Protein AF-A0A5A9YTK1-F1 (afdb_monomer)

Structure (mmCIF, N/CA/C/O backbone):
data_AF-A0A5A9YTK1-F1
#
_entry.id   AF-A0A5A9YTK1-F1
#
loop_
_atom_site.gr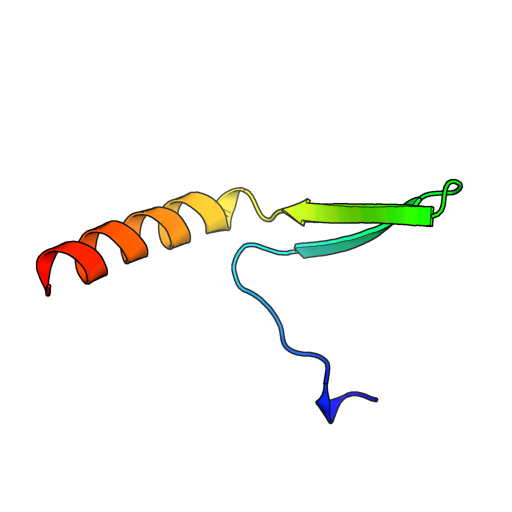oup_PDB
_atom_site.id
_atom_site.type_symbol
_atom_site.label_atom_id
_atom_site.label_alt_id
_atom_site.label_comp_id
_atom_site.label_asym_id
_atom_site.label_entity_id
_atom_site.label_seq_id
_atom_site.pdbx_PDB_ins_code
_atom_site.Cartn_x
_atom_site.Cartn_y
_atom_site.Cartn_z
_atom_site.occupancy
_atom_site.B_iso_or_equiv
_atom_site.auth_seq_id
_atom_site.auth_comp_id
_atom_site.auth_asym_id
_atom_site.auth_atom_id
_atom_site.pdbx_PDB_model_num
ATOM 1 N N . LEU A 1 1 ? -6.534 -10.800 18.477 1.00 58.06 1 LEU A N 1
ATOM 2 C CA . LEU A 1 1 ? -6.439 -10.015 17.224 1.00 58.06 1 LEU A CA 1
ATOM 3 C C . LEU A 1 1 ? -5.265 -10.468 16.358 1.00 58.06 1 LEU A C 1
ATOM 5 O O . LEU A 1 1 ? -5.448 -10.635 15.165 1.00 58.06 1 LEU A O 1
ATOM 9 N N . GLU A 1 2 ? -4.104 -10.744 16.952 1.00 59.38 2 GLU A N 1
ATOM 10 C CA . GLU A 1 2 ? -2.856 -11.116 16.256 1.00 59.38 2 GLU A CA 1
ATOM 11 C C . GLU A 1 2 ? -2.935 -12.391 15.398 1.00 59.38 2 GLU A C 1
ATOM 13 O O . GLU A 1 2 ? -2.214 -12.504 14.416 1.00 59.38 2 GLU A O 1
ATOM 18 N N . GLN A 1 3 ? -3.866 -13.308 15.691 1.00 77.69 3 GLN A N 1
ATOM 19 C CA . GLN A 1 3 ? -4.048 -14.554 14.927 1.00 77.69 3 GLN A CA 1
ATOM 20 C C . GLN A 1 3 ? -4.408 -14.339 13.445 1.00 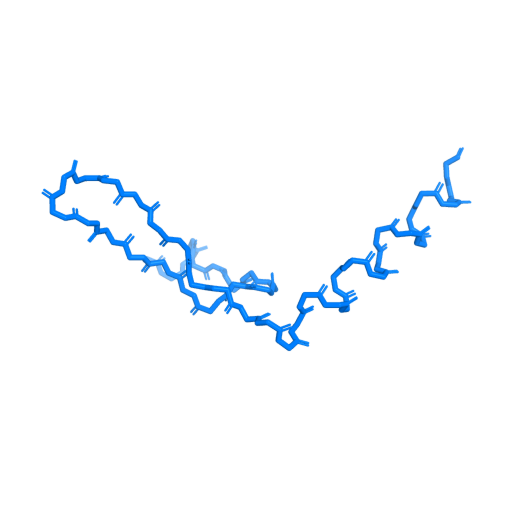77.69 3 GLN A C 1
ATOM 22 O O . GLN A 1 3 ? -4.187 -15.232 12.636 1.00 77.69 3 GLN A O 1
ATOM 27 N N . ASN A 1 4 ? -4.950 -13.170 13.084 1.00 77.94 4 ASN A N 1
ATOM 28 C CA . ASN A 1 4 ? -5.371 -12.862 11.712 1.00 77.94 4 ASN A CA 1
ATOM 29 C C . ASN A 1 4 ? -4.474 -11.828 11.013 1.00 77.94 4 ASN A C 1
ATOM 31 O O . ASN A 1 4 ? -4.733 -11.472 9.865 1.00 77.94 4 ASN A O 1
ATOM 35 N N . PHE A 1 5 ? -3.425 -11.340 11.679 1.00 80.56 5 PHE A N 1
ATOM 36 C CA . PHE A 1 5 ? -2.476 -10.410 11.073 1.00 80.56 5 PHE A CA 1
ATOM 37 C C . PHE A 1 5 ? -1.279 -11.185 10.545 1.00 80.56 5 PHE A C 1
ATOM 39 O O . PHE A 1 5 ?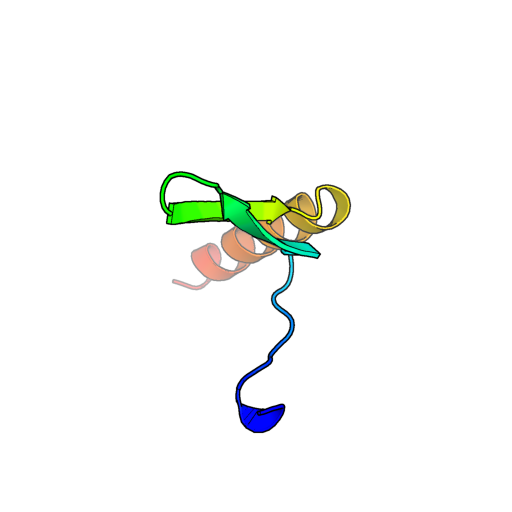 -0.389 -11.583 11.292 1.00 80.56 5 PHE A O 1
ATOM 46 N N . ARG A 1 6 ? -1.254 -11.382 9.227 1.00 87.19 6 ARG A N 1
ATOM 47 C CA . ARG A 1 6 ? -0.093 -11.924 8.522 1.00 87.19 6 ARG A CA 1
ATOM 48 C C . ARG A 1 6 ? 0.564 -10.838 7.689 1.00 87.19 6 ARG A C 1
ATOM 50 O O . ARG A 1 6 ? -0.114 -10.018 7.074 1.00 87.19 6 ARG A O 1
ATOM 57 N N . ARG A 1 7 ? 1.892 -10.868 7.641 1.00 87.88 7 ARG A N 1
ATOM 58 C CA . ARG A 1 7 ? 2.656 -10.026 6.726 1.00 87.88 7 ARG A CA 1
ATOM 59 C C . ARG A 1 7 ? 2.489 -10.563 5.306 1.00 87.88 7 ARG A C 1
ATOM 61 O O . ARG A 1 7 ? 2.536 -11.775 5.098 1.00 87.88 7 ARG A O 1
ATOM 68 N N . VAL A 1 8 ? 2.279 -9.665 4.353 1.00 91.06 8 VAL A N 1
ATOM 69 C CA . VAL A 1 8 ? 2.169 -9.995 2.930 1.00 91.06 8 VAL A CA 1
ATOM 70 C C . VAL A 1 8 ? 3.380 -9.399 2.225 1.00 91.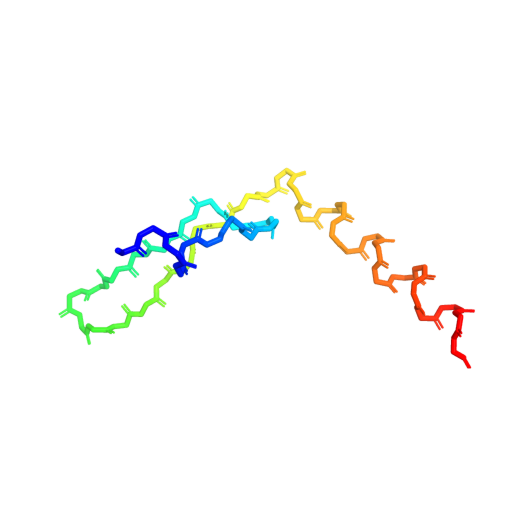06 8 VAL A C 1
ATOM 72 O O . VAL A 1 8 ? 3.699 -8.229 2.423 1.00 91.06 8 VAL A O 1
ATOM 75 N N . GLU A 1 9 ? 4.091 -10.217 1.455 1.00 92.38 9 GLU A N 1
ATOM 76 C CA . GLU A 1 9 ? 5.230 -9.757 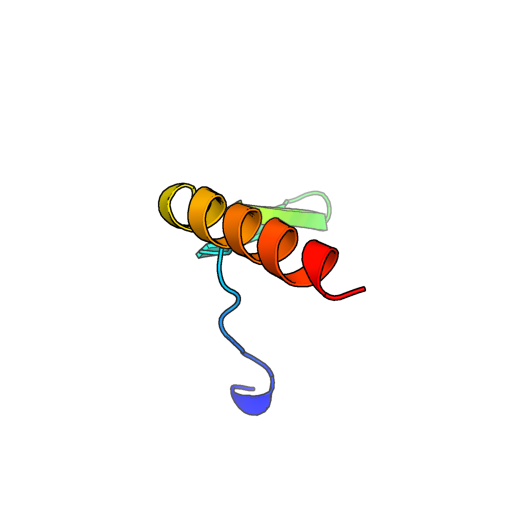0.659 1.00 92.38 9 GLU A CA 1
ATOM 77 C C . GLU A 1 9 ? 4.772 -8.711 -0.370 1.00 92.38 9 GLU A C 1
ATOM 79 O O . GLU A 1 9 ? 3.693 -8.835 -0.944 1.00 92.38 9 GLU A O 1
ATOM 84 N N . GLY A 1 10 ? 5.560 -7.652 -0.567 1.00 93.81 10 GLY A N 1
ATOM 85 C CA . GLY A 1 10 ? 5.207 -6.542 -1.462 1.00 93.81 10 GLY A CA 1
ATOM 86 C C . GLY A 1 10 ? 4.251 -5.498 -0.868 1.00 93.81 10 GLY A C 1
ATOM 87 O O . GLY A 1 10 ? 4.049 -4.454 -1.486 1.00 93.81 10 GLY A O 1
ATOM 88 N N . ILE A 1 11 ? 3.702 -5.721 0.335 1.00 95.44 11 ILE A N 1
ATOM 89 C CA . ILE A 1 11 ? 2.802 -4.776 1.014 1.00 95.44 11 ILE A CA 1
ATOM 90 C C . ILE A 1 11 ? 3.457 -4.259 2.299 1.00 95.44 11 ILE A C 1
ATOM 92 O O . ILE A 1 11 ? 3.716 -5.013 3.239 1.00 95.44 11 ILE A O 1
ATOM 96 N N . ALA A 1 12 ? 3.677 -2.946 2.362 1.00 94.88 12 ALA A N 1
ATOM 97 C CA . ALA A 1 12 ? 4.175 -2.259 3.551 1.00 94.88 12 ALA A CA 1
ATOM 98 C C . ALA A 1 12 ? 3.045 -1.899 4.531 1.00 94.88 12 ALA A C 1
ATOM 100 O O . ALA A 1 12 ? 3.271 -1.827 5.738 1.00 94.88 12 ALA A O 1
ATOM 101 N N . GLY A 1 13 ? 1.823 -1.698 4.027 1.00 94.44 13 GLY A N 1
ATOM 102 C CA . GLY A 1 13 ? 0.656 -1.402 4.851 1.00 94.44 13 GLY A CA 1
ATOM 103 C C . GLY A 1 13 ? -0.606 -1.129 4.040 1.00 94.44 13 GLY A C 1
ATOM 104 O O . GLY A 1 13 ? -0.645 -1.314 2.825 1.00 94.44 13 GLY A O 1
ATOM 105 N N . ALA A 1 14 ? -1.640 -0.662 4.731 1.00 95.88 14 ALA A N 1
ATOM 106 C CA . ALA A 1 14 ? -2.878 -0.184 4.135 1.00 95.88 14 ALA A CA 1
ATOM 107 C C . ALA A 1 14 ? -3.376 1.040 4.910 1.00 95.88 14 ALA A C 1
ATOM 109 O O . ALA A 1 14 ? -3.082 1.188 6.097 1.00 95.88 14 ALA A O 1
ATOM 110 N N . THR A 1 15 ? -4.133 1.904 4.247 1.00 96.19 15 THR A N 1
ATOM 111 C CA . THR A 1 15 ? -4.784 3.065 4.855 1.00 96.19 15 THR A CA 1
ATOM 112 C C . THR A 1 15 ? -6.238 3.156 4.409 1.00 96.19 15 THR A C 1
ATOM 114 O O . THR A 1 15 ? -6.603 2.652 3.346 1.00 96.19 15 THR A O 1
ATOM 117 N N . ILE A 1 16 ? -7.060 3.801 5.231 1.00 97.38 16 ILE A N 1
ATOM 118 C CA . ILE A 1 16 ? -8.470 4.077 4.952 1.00 97.38 16 ILE A CA 1
ATOM 119 C C . ILE A 1 16 ? -8.596 5.580 4.701 1.00 97.38 16 ILE A C 1
ATOM 121 O O . ILE A 1 16 ? -8.141 6.387 5.513 1.00 97.38 16 ILE A O 1
ATOM 125 N N . MET A 1 17 ? -9.186 5.958 3.572 1.00 97.31 17 MET A N 1
ATOM 126 C CA . M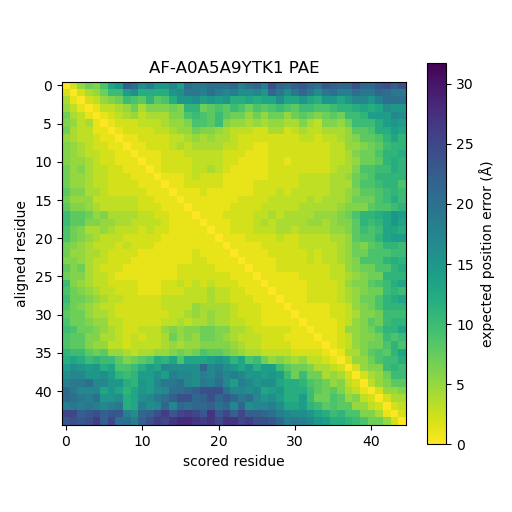ET A 1 17 ? -9.416 7.351 3.193 1.00 97.31 17 MET A CA 1
ATOM 127 C C . MET A 1 17 ? -10.727 7.884 3.789 1.00 97.31 17 MET A C 1
ATOM 129 O O . MET A 1 17 ? -11.585 7.123 4.233 1.00 97.31 17 MET A O 1
ATOM 133 N N . GLY A 1 18 ? -10.899 9.211 3.806 1.00 96.81 18 GLY A N 1
ATOM 134 C CA . GLY A 1 18 ? -12.081 9.858 4.398 1.00 96.81 18 GLY A CA 1
ATOM 135 C C . GLY A 1 18 ? -13.406 9.539 3.692 1.00 96.81 18 GLY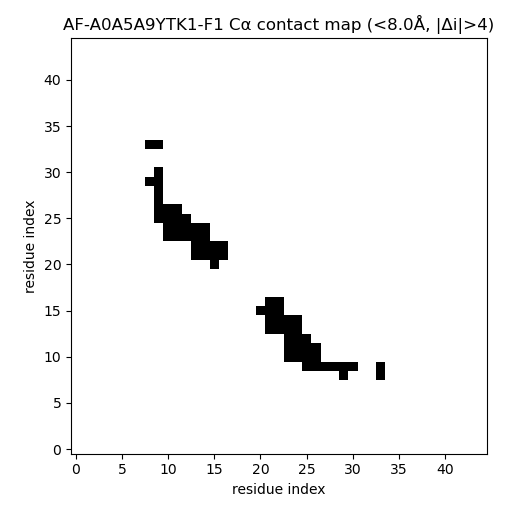 A C 1
ATOM 136 O O . GLY A 1 18 ? -14.467 9.716 4.282 1.00 96.81 18 GLY A O 1
ATOM 137 N N . ASP A 1 19 ? -13.344 9.042 2.457 1.00 97.62 19 ASP A N 1
ATOM 138 C CA . ASP A 1 19 ? -14.484 8.557 1.673 1.00 97.62 19 ASP A CA 1
ATOM 139 C C . ASP A 1 19 ? -14.761 7.053 1.868 1.00 97.62 19 ASP A C 1
ATOM 141 O O . ASP A 1 19 ? -15.669 6.501 1.250 1.00 97.62 19 ASP A O 1
ATOM 145 N N . GLY A 1 20 ? -13.994 6.382 2.733 1.00 97.62 20 GLY A N 1
ATOM 146 C CA . GLY A 1 20 ? -14.115 4.954 3.014 1.00 97.62 20 GLY A CA 1
ATOM 147 C C . GLY A 1 20 ? -13.380 4.043 2.030 1.00 97.62 20 GLY A C 1
ATOM 148 O O . GLY A 1 20 ? -13.400 2.825 2.218 1.00 97.62 20 GLY A O 1
ATOM 149 N N . SER A 1 21 ? -12.710 4.587 1.010 1.00 98.38 21 SER A N 1
ATOM 150 C CA . SER A 1 21 ? -11.855 3.786 0.134 1.00 98.38 21 SER A CA 1
ATOM 151 C C . SER A 1 21 ? -10.603 3.300 0.872 1.00 98.38 21 SER A C 1
ATOM 153 O O . SER A 1 21 ? -10.150 3.894 1.855 1.00 98.38 21 SER A O 1
ATOM 155 N N . VAL A 1 22 ? -10.048 2.179 0.411 1.00 97.69 22 VAL A N 1
ATOM 156 C CA . VAL A 1 22 ? -8.844 1.574 0.986 1.00 97.69 22 VAL A CA 1
ATOM 157 C C . VAL A 1 22 ? -7.713 1.689 -0.021 1.00 97.69 22 VAL A C 1
ATOM 159 O O . VAL A 1 22 ? -7.864 1.290 -1.175 1.00 97.69 22 VAL A O 1
ATOM 162 N N . ALA A 1 23 ? -6.568 2.185 0.436 1.00 97.75 23 ALA A N 1
ATOM 163 C CA . ALA A 1 23 ? -5.339 2.221 -0.343 1.00 97.75 23 ALA A CA 1
ATOM 164 C C . ALA A 1 23 ? -4.285 1.303 0.282 1.00 97.75 23 ALA A C 1
ATOM 166 O O . ALA A 1 23 ? -4.153 1.224 1.504 1.00 97.75 23 ALA A O 1
ATOM 167 N N . LEU A 1 24 ? -3.520 0.617 -0.566 1.00 97.00 24 LEU A N 1
ATOM 168 C CA . LEU A 1 24 ? -2.370 -0.184 -0.155 1.00 97.00 24 LEU A CA 1
ATOM 169 C C . LEU A 1 24 ? -1.090 0.638 -0.295 1.00 97.00 24 LEU A C 1
ATOM 171 O O . LEU A 1 24 ? -0.911 1.367 -1.269 1.00 97.00 24 LEU A O 1
ATOM 175 N N . ILE A 1 25 ? -0.186 0.486 0.666 1.00 96.56 25 ILE A N 1
ATOM 176 C CA . ILE A 1 25 ? 1.172 1.022 0.598 1.00 96.56 25 ILE A CA 1
ATOM 177 C C . ILE A 1 25 ? 2.067 -0.118 0.121 1.00 96.56 25 ILE A C 1
ATOM 179 O O . ILE A 1 25 ? 2.177 -1.144 0.798 1.00 96.56 25 ILE A O 1
ATOM 183 N N . LEU A 1 26 ? 2.679 0.049 -1.048 1.00 96.00 26 LEU A N 1
ATOM 184 C CA . LEU A 1 26 ? 3.489 -0.983 -1.692 1.00 96.00 26 LEU A CA 1
ATOM 185 C C . LEU A 1 26 ? 4.973 -0.825 -1.346 1.00 96.00 26 LEU A C 1
ATOM 187 O O . LEU A 1 26 ? 5.489 0.290 -1.295 1.00 96.00 26 LEU A O 1
ATOM 191 N N . ASP A 1 27 ? 5.651 -1.954 -1.148 1.00 95.31 27 ASP A N 1
ATOM 192 C CA . ASP A 1 27 ? 7.112 -2.028 -1.053 1.00 95.31 27 ASP A CA 1
ATOM 193 C C . ASP A 1 27 ? 7.693 -2.241 -2.456 1.00 95.31 27 ASP A C 1
ATOM 195 O O . ASP A 1 27 ? 7.739 -3.363 -2.965 1.00 95.31 27 ASP A O 1
ATOM 199 N N . VAL A 1 28 ? 8.119 -1.147 -3.088 1.00 95.31 28 VAL A N 1
ATOM 200 C CA . VAL A 1 28 ? 8.632 -1.153 -4.465 1.00 95.31 28 VAL A CA 1
ATOM 201 C C . VAL A 1 28 ? 9.901 -1.986 -4.630 1.00 95.31 28 VAL A C 1
ATOM 203 O O . VAL A 1 28 ? 10.103 -2.562 -5.696 1.00 95.31 28 VAL A O 1
ATOM 206 N N . ASP A 1 29 ? 10.716 -2.122 -3.581 1.00 94.88 29 ASP A N 1
ATOM 207 C CA . ASP A 1 29 ? 11.949 -2.908 -3.630 1.00 94.88 29 ASP A CA 1
ATOM 208 C C . ASP A 1 29 ? 11.656 -4.414 -3.632 1.00 94.88 29 ASP A C 1
ATOM 210 O O . ASP A 1 29 ? 12.494 -5.215 -4.058 1.00 94.88 29 ASP A O 1
ATOM 214 N N . ALA A 1 30 ? 10.478 -4.823 -3.148 1.00 92.31 30 ALA A N 1
ATOM 215 C CA . 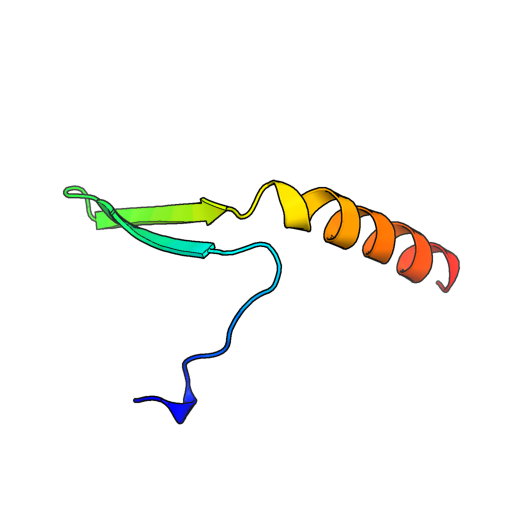ALA A 1 30 ? 10.021 -6.211 -3.128 1.00 92.31 30 ALA A CA 1
ATOM 216 C C . ALA A 1 30 ? 9.268 -6.642 -4.396 1.00 92.31 30 ALA A C 1
ATOM 218 O O . ALA A 1 30 ? 9.305 -7.828 -4.732 1.00 92.31 30 ALA A O 1
ATOM 219 N N . LEU A 1 31 ? 8.645 -5.715 -5.132 1.00 93.00 31 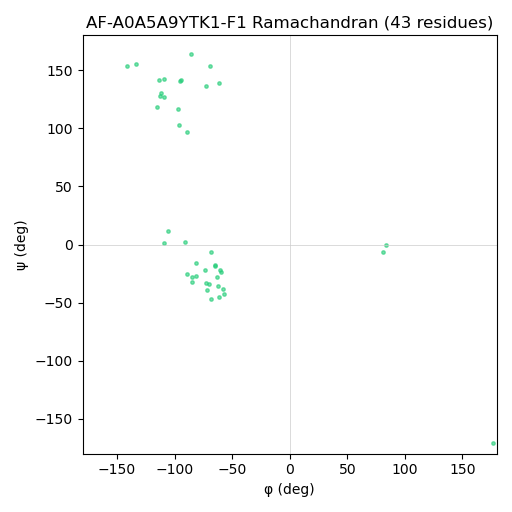LEU A N 1
ATOM 220 C CA . LEU A 1 31 ? 7.837 -6.042 -6.317 1.00 93.00 31 LEU A CA 1
ATOM 221 C C . LEU A 1 31 ? 8.594 -6.818 -7.414 1.00 93.00 31 LEU A C 1
ATOM 223 O O . LEU A 1 31 ? 8.032 -7.793 -7.912 1.00 93.00 31 LEU A O 1
ATOM 227 N N . PRO A 1 32 ? 9.857 -6.495 -7.771 1.00 93.81 32 PRO A N 1
ATOM 228 C CA . PRO A 1 32 ? 10.573 -7.246 -8.805 1.00 93.81 32 PRO A CA 1
ATOM 229 C C . PRO A 1 32 ? 10.782 -8.719 -8.437 1.00 93.81 32 PRO A C 1
ATOM 231 O O . PRO A 1 32 ? 10.717 -9.593 -9.297 1.00 93.81 32 PRO A O 1
ATOM 234 N N . ARG A 1 33 ? 11.005 -9.009 -7.146 1.00 90.19 33 ARG A N 1
ATOM 235 C CA . ARG A 1 33 ? 11.166 -10.384 -6.647 1.00 90.19 33 ARG A CA 1
ATOM 236 C C . ARG A 1 33 ? 9.855 -11.159 -6.694 1.00 90.19 33 ARG A C 1
ATOM 238 O O . ARG A 1 33 ? 9.880 -12.363 -6.926 1.00 90.19 33 ARG A O 1
ATOM 245 N N . LEU A 1 34 ? 8.735 -10.475 -6.464 1.00 89.88 34 LEU A N 1
ATOM 246 C CA . LEU A 1 34 ? 7.408 -11.070 -6.554 1.00 89.88 34 LEU A CA 1
ATOM 247 C C . LEU A 1 34 ? 7.064 -11.422 -8.007 1.00 89.88 34 LEU A C 1
ATOM 249 O O . LEU A 1 34 ? 6.680 -12.555 -8.267 1.00 89.88 34 LEU A O 1
ATOM 253 N N . ALA A 1 35 ? 7.298 -10.501 -8.945 1.00 89.50 35 ALA A N 1
ATOM 254 C CA . ALA A 1 35 ? 7.049 -10.731 -10.369 1.00 89.50 35 ALA A CA 1
ATOM 255 C C . ALA A 1 35 ? 7.894 -11.892 -10.926 1.00 89.50 35 ALA A C 1
ATOM 257 O O . ALA A 1 35 ? 7.368 -12.796 -11.564 1.00 89.50 35 ALA A O 1
ATOM 258 N N . ALA A 1 36 ? 9.187 -11.943 -10.587 1.00 88.25 36 ALA A N 1
ATOM 259 C CA . ALA A 1 36 ? 10.084 -13.009 -11.047 1.00 88.25 36 ALA A CA 1
ATOM 260 C C . ALA A 1 36 ? 9.720 -14.420 -10.525 1.00 88.25 36 ALA A C 1
ATOM 262 O O . ALA A 1 36 ? 10.193 -15.429 -11.052 1.00 88.25 36 ALA A O 1
ATOM 263 N N . ARG A 1 37 ? 8.914 -14.518 -9.458 1.00 77.56 37 ARG A N 1
ATOM 264 C CA . ARG A 1 37 ? 8.430 -15.801 -8.919 1.00 77.56 37 ARG A CA 1
ATOM 265 C C . ARG A 1 37 ? 7.235 -16.356 -9.683 1.00 77.56 37 ARG A C 1
ATOM 267 O O . ARG A 1 37 ? 7.056 -17.569 -9.681 1.00 77.56 37 ARG A O 1
ATOM 274 N N . GLU A 1 38 ? 6.430 -15.502 -10.306 1.00 66.06 38 GLU A N 1
ATOM 275 C CA . GLU A 1 38 ? 5.285 -15.951 -11.103 1.00 66.06 38 GLU A CA 1
ATOM 276 C C . GLU A 1 38 ? 5.760 -16.599 -12.411 1.00 66.06 38 GLU A C 1
ATOM 278 O O . GLU A 1 38 ? 5.295 -17.688 -12.741 1.00 66.06 38 GLU A O 1
ATOM 283 N N . ASP A 1 39 ? 6.797 -16.046 -13.050 1.00 60.88 39 ASP A N 1
ATOM 284 C CA . ASP A 1 39 ? 7.395 -16.603 -14.277 1.00 60.88 39 ASP A CA 1
ATOM 285 C C . ASP A 1 39 ? 7.898 -18.051 -14.099 1.00 60.88 39 ASP A C 1
ATOM 287 O O . ASP A 1 39 ? 7.732 -18.900 -14.970 1.00 60.88 39 ASP A O 1
ATOM 291 N N . THR A 1 40 ? 8.477 -18.373 -12.937 1.00 60.38 40 THR A N 1
ATOM 292 C CA . THR A 1 40 ? 8.996 -19.727 -12.648 1.00 60.38 40 THR A CA 1
ATOM 293 C C . THR A 1 40 ? 7.926 -20.720 -12.193 1.00 60.38 40 THR A C 1
ATOM 295 O O . THR A 1 40 ? 8.179 -21.930 -12.184 1.00 60.38 40 THR A O 1
ATOM 298 N N . ALA A 1 41 ? 6.748 -20.237 -11.790 1.00 59.06 41 ALA A N 1
ATOM 299 C CA . ALA A 1 41 ? 5.598 -21.078 -11.478 1.00 59.06 41 ALA A CA 1
ATOM 300 C C . ALA A 1 41 ? 4.794 -21.431 -12.742 1.00 59.06 41 ALA A C 1
ATOM 302 O O . ALA A 1 41 ? 4.264 -22.540 -12.812 1.00 59.06 41 ALA A O 1
ATOM 303 N N . ASP A 1 42 ? 4.758 -20.534 -13.733 1.00 58.22 42 ASP A N 1
ATOM 304 C CA . ASP A 1 42 ? 4.048 -20.724 -15.005 1.00 58.22 42 ASP A CA 1
ATOM 305 C C . ASP A 1 42 ? 4.761 -21.730 -15.934 1.00 58.22 42 ASP A C 1
ATOM 307 O O . ASP A 1 42 ? 4.111 -22.547 -16.573 1.00 58.22 42 ASP A O 1
ATOM 311 N N . GLU A 1 43 ? 6.100 -21.810 -15.909 1.00 58.56 43 GLU A N 1
ATOM 312 C CA . GLU A 1 43 ? 6.865 -22.839 -16.651 1.00 58.56 43 GLU A CA 1
ATOM 313 C C . GLU A 1 43 ? 6.689 -24.280 -16.120 1.00 58.56 43 GLU A C 1
ATOM 315 O O . GLU A 1 43 ? 7.213 -25.233 -16.703 1.00 58.56 43 GLU A O 1
ATOM 320 N N . ARG A 1 44 ? 5.993 -24.470 -14.989 1.00 58.12 44 ARG A N 1
ATOM 321 C CA . ARG A 1 44 ? 5.705 -25.798 -14.414 1.00 58.12 44 ARG A CA 1
ATOM 322 C C . ARG A 1 44 ? 4.255 -26.255 -14.607 1.00 58.12 44 ARG A C 1
ATOM 324 O O . ARG A 1 44 ? 3.872 -27.252 -13.984 1.00 58.12 44 ARG A O 1
ATOM 331 N N . HIS A 1 45 ? 3.479 -25.565 -15.443 1.00 49.38 45 HIS A N 1
ATOM 332 C CA . HIS A 1 45 ? 2.168 -26.009 -15.924 1.00 49.38 45 HIS A CA 1
ATOM 333 C C . HIS A 1 45 ? 2.234 -26.410 -17.402 1.00 49.38 45 HIS A C 1
ATOM 335 O O . HIS A 1 45 ? 1.547 -27.394 -17.757 1.00 49.38 45 HIS A O 1
#

pLDDT: mean 84.97, std 15.03, range [49.38, 98.38]

InterPro domains:
  IPR002545 CheW-like domain [PF01584] (2-31)
  IPR036061 CheW-like domain superfamily [SSF50341] (2-31)

Sequence (45 aa):
LEQNFRRVEGIAGATIMGDGSVALILDVDALPRLAAREDTADERH

Solvent-accessible surface area (backbone atoms only — not comparable to full-atom values): 2985 Å² total; per-residue (Å²): 120,70,92,76,67,74,91,52,90,42,50,72,46,72,49,75,46,98,85,70,50,76,49,76,40,70,33,73,88,40,42,64,64,54,56,60,51,52,61,67,55,60,78,74,113

Secondary structure (DSSP, 8-state):
-GGG----TTEEEEEE-TTS-EEEEE-TTTHHHHHHHHHHHHTT-

Foldseek 3Di:
DVVPDDDDFQFPAKDADPVRDIDTDGDPVRVVVVVVVVVVVVVVD

Nearest PDB structures (foldseek):
  6om0-assembly1_X  TM=4.798E-01  e=2.206E+00  Homo sapiens
  3j7o-assembly1_W  TM=4.673E-01  e=1.928E+00  Sus scrofa
  7nwi-assembly1_W  TM=4.443E-01  e=2.361E+00  Oryctolagus cuniculus
  7nwh-assembly1_W  TM=3.631E-01  e=4.963E+00  Oryctolagus cuniculus

Mean predicted aligned error: 6.79 Å

Radius of gyration: 14.51 Å; Cα contacts (8 Å, |Δi|>4): 33; chains: 1; bounding box: 26×36×34 Å

Organism: NCBI:txid1852029